Protein AF-A0AAY4AQR4-F1 (afdb_monomer)

Radius of gyration: 43.87 Å; Cα contacts (8 Å, |Δi|>4): 196; chains: 1; bounding box: 60×41×116 Å

pLDDT: mean 83.14, std 12.22, range [39.0, 95.94]

Solvent-accessible surface area (backbone atoms only — not comparable to full-atom values): 10073 Å² total; per-residue (Å²): 136,89,34,43,32,35,36,38,43,95,93,48,82,43,81,40,86,51,56,50,81,39,34,43,48,58,54,36,50,58,45,22,76,72,73,70,47,59,55,91,38,58,39,48,31,46,96,90,40,75,68,56,59,92,40,37,34,48,82,70,69,54,51,70,68,36,67,34,39,53,44,72,60,76,81,81,69,78,82,72,81,76,80,86,80,78,92,66,82,86,80,82,76,91,74,88,84,84,66,82,72,61,69,59,76,40,52,46,72,47,98,88,70,50,79,44,74,75,52,57,66,42,84,51,84,93,38,54,94,90,40,58,31,45,82,53,98,61,31,37,36,26,90,84,80,67,51,70,48,70,75,72,73,79,79,92,125

Foldseek 3Di:
DWFWEWEDEPHDIDTDGDDQQDFPLNVLVSVCVVVVDHSVFKWKDAPNDTGDRPDGNVVVVNGRHGYIYIDTPPPPDDDPPDDDDDPDDDDDDDDDDDDPPPLCVQWDQDPVRDIDGNFDADPDPVRDPPQGFDDDPFWTAGPPPRDIDGDDDPPPD

InterPro domains:
  IPR000626 Ubiquitin-like domain [PF00240] (14-75)
  IPR000626 Ubiquitin-like domain [PS50053] (16-77)
  IPR000626 Ubiquitin-like domain [SM00213] (9-73)
  IPR002906 Small ribosomal subunit protein eS31 [PF01599] (103-150)
  IPR002906 Small ribosomal subunit protein eS31 [SM01402] (103-148)
  IPR011332 Zinc-binding ribosomal protein [SSF57829] (101-155)
  IPR019954 Ubiquitin conserved site [PS00299] (28-53)
  IPR019956 Ubiquitin domain [PR00348] (12-32)
  IPR019956 Ubiquitin domain [PR00348] (33-53)
  IPR019956 Ubiquitin domain [PR00348] (54-75)
  IPR029071 Ubiquitin-like domain superfamily [SSF54236] (13-94)
  IPR038582 Small ribosomal subunit protein eS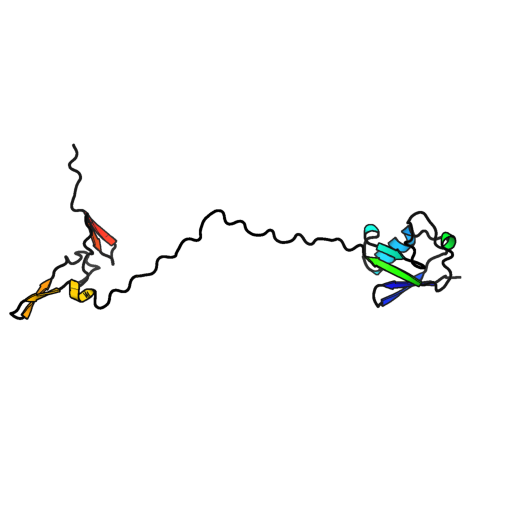31 eukaryotic superfamily [G3DSA:6.20.50.150] (81-157)
  IPR050158 Ubiquitin and ubiquitin-like [PTHR10666] (15-85)

Nearest PDB structures (foldseek):
  7sbi-assembly2_B  TM=9.643E-01  e=1.263E-07  Gallus gallus
  7sbi-assembly1_A  TM=9.627E-01  e=1.429E-07  Gallus gallus
  1yqb-assembly1_A  TM=9.150E-01  e=1.794E-06  Homo sapiens
  1wx7-assembly1_A  TM=7.650E-01  e=2.817E-07  Homo sapiens
  4hwi-assembly1_B  TM=9.629E-01  e=8.927E-06  Arabidopsis thaliana

Structure (mmCIF, N/CA/C/O backbone):
data_AF-A0AAY4AQR4-F1
#
_entry.id   AF-A0AAY4AQR4-F1
#
loop_
_atom_site.group_PDB
_atom_site.id
_atom_site.type_symbol
_atom_site.label_atom_id
_atom_site.label_alt_id
_atom_site.label_comp_id
_atom_site.label_asym_id
_atom_site.label_entity_id
_atom_site.label_seq_id
_atom_site.pdbx_PDB_ins_code
_atom_site.Cartn_x
_atom_site.Cartn_y
_atom_site.Cartn_z
_atom_site.occupancy
_atom_site.B_iso_or_equiv
_atom_site.auth_seq_id
_atom_site.auth_comp_id
_atom_site.auth_asym_id
_atom_site.auth_atom_id
_atom_site.pdbx_PDB_model_num
ATOM 1 N N . ALA A 1 1 ? -19.055 -1.236 70.994 1.00 39.00 1 ALA A N 1
ATOM 2 C CA . ALA A 1 1 ? -19.385 -2.637 70.660 1.00 39.00 1 ALA A CA 1
ATOM 3 C C . ALA A 1 1 ? -19.433 -2.744 69.147 1.00 39.00 1 ALA A C 1
ATOM 5 O O . ALA A 1 1 ? -20.476 -2.522 68.550 1.00 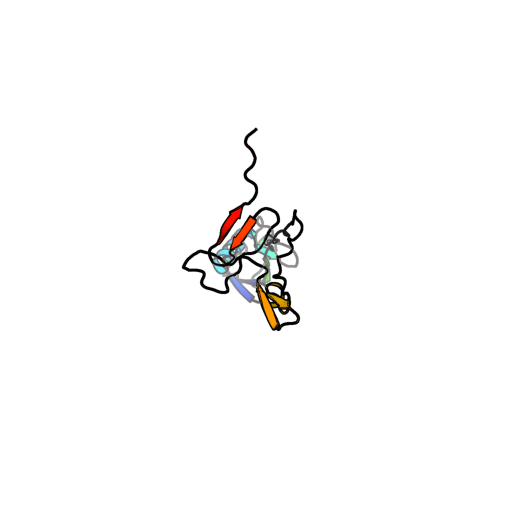39.00 1 ALA A O 1
ATOM 6 N N . GLU A 1 2 ? -18.276 -2.981 68.543 1.00 42.00 2 GLU A N 1
ATOM 7 C CA . GLU A 1 2 ? -18.077 -2.888 67.098 1.00 42.00 2 GLU A CA 1
ATOM 8 C C . GLU A 1 2 ? -18.744 -4.078 66.397 1.00 42.00 2 GLU A C 1
ATOM 10 O O . GLU A 1 2 ? -18.579 -5.235 66.783 1.00 42.00 2 GLU A O 1
ATOM 15 N N . THR A 1 3 ? -19.591 -3.778 65.422 1.00 49.12 3 THR A N 1
ATOM 16 C CA . THR A 1 3 ? -20.355 -4.732 64.618 1.00 49.12 3 THR A CA 1
ATOM 17 C C . THR A 1 3 ? -19.608 -4.935 63.292 1.00 49.12 3 THR A C 1
ATOM 19 O O . THR A 1 3 ? -19.509 -4.018 62.480 1.00 49.12 3 THR A O 1
ATOM 22 N N . CYS A 1 4 ? -19.030 -6.120 63.071 1.00 49.75 4 CYS A N 1
ATOM 23 C CA . CYS A 1 4 ? -18.392 -6.473 61.797 1.00 49.75 4 CYS A CA 1
ATOM 24 C C . CYS A 1 4 ? -19.444 -7.053 60.842 1.00 49.75 4 CYS A C 1
ATOM 26 O O . CYS A 1 4 ? -20.079 -8.052 61.178 1.00 49.75 4 CYS A O 1
ATOM 28 N N . ALA A 1 5 ? -19.615 -6.464 59.659 1.00 56.44 5 ALA A N 1
ATOM 29 C CA . ALA A 1 5 ? -20.312 -7.105 58.544 1.00 56.44 5 ALA A CA 1
ATOM 30 C C . ALA A 1 5 ? -19.271 -7.726 57.606 1.00 56.44 5 ALA A C 1
ATOM 32 O O . ALA A 1 5 ? -18.254 -7.102 57.286 1.00 56.44 5 ALA A O 1
ATOM 33 N N . VAL A 1 6 ? -19.512 -8.962 57.175 1.00 56.41 6 VAL A N 1
ATOM 34 C CA . VAL A 1 6 ? -18.592 -9.698 56.304 1.00 56.41 6 VAL A CA 1
ATOM 35 C C . VAL A 1 6 ? -19.091 -9.558 54.870 1.00 56.41 6 VAL A C 1
ATOM 37 O O . VAL A 1 6 ? -20.118 -10.114 54.496 1.00 56.41 6 VAL A O 1
ATOM 40 N N . VAL A 1 7 ? -18.400 -8.786 54.040 1.00 60.12 7 VAL A N 1
ATOM 41 C CA . VAL A 1 7 ? -18.785 -8.600 52.637 1.00 60.12 7 VAL A CA 1
ATOM 42 C C . VAL A 1 7 ? -18.011 -9.593 51.776 1.00 60.12 7 VAL A C 1
ATOM 44 O O . VAL A 1 7 ? -16.782 -9.617 51.792 1.00 60.12 7 VAL A O 1
ATOM 47 N N . TYR A 1 8 ? -18.733 -10.427 51.029 1.00 56.97 8 TYR A N 1
ATOM 48 C CA . TYR A 1 8 ? -18.165 -11.350 50.053 1.00 56.97 8 TYR A CA 1
ATOM 49 C C . TYR A 1 8 ? -18.192 -10.713 48.664 1.00 56.97 8 TYR A C 1
ATOM 51 O O . TYR A 1 8 ? -19.260 -10.440 48.104 1.00 56.97 8 TYR A O 1
ATOM 59 N N . PHE A 1 9 ? -17.006 -10.535 48.092 1.00 50.19 9 PHE A N 1
ATOM 60 C CA . PHE A 1 9 ? -16.802 -10.126 46.711 1.00 50.19 9 PHE A CA 1
ATOM 61 C C . PHE A 1 9 ? -16.279 -11.317 45.912 1.00 50.19 9 PHE A C 1
ATOM 63 O O . PHE A 1 9 ? -15.114 -11.665 46.042 1.00 50.19 9 PHE A O 1
ATOM 70 N N . TYR A 1 10 ? -17.121 -11.959 45.093 1.00 50.97 10 TYR A N 1
ATOM 71 C CA . TYR A 1 10 ? -16.683 -12.828 43.984 1.00 50.97 10 TYR A CA 1
ATOM 72 C C . TYR A 1 10 ? 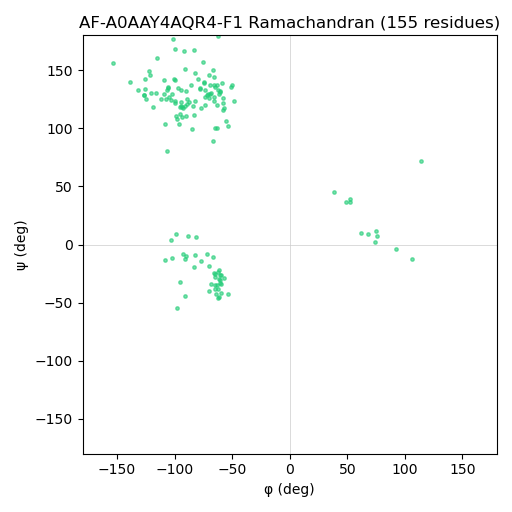-15.440 -13.726 44.243 1.00 50.97 10 TYR A C 1
ATOM 74 O O . TYR A 1 10 ? -14.606 -13.836 43.354 1.00 50.97 10 TYR A O 1
ATOM 82 N N . ILE A 1 11 ? -15.353 -14.411 45.403 1.00 49.03 11 ILE A N 1
ATOM 83 C CA . ILE A 1 11 ? -14.273 -15.330 45.878 1.00 49.03 11 ILE A CA 1
ATOM 84 C C . ILE A 1 11 ? -13.361 -14.752 46.999 1.00 49.03 11 ILE A C 1
ATOM 86 O O . ILE A 1 11 ? -12.692 -15.528 47.677 1.00 49.03 11 ILE A O 1
ATOM 90 N N . LEU A 1 12 ? -13.391 -13.448 47.306 1.00 58.03 12 LEU A N 1
ATOM 91 C CA . LEU A 1 12 ? -12.686 -12.835 48.449 1.00 58.03 12 LEU A CA 1
ATOM 92 C C . LEU A 1 12 ? -13.651 -12.382 49.565 1.00 58.03 12 LEU A C 1
ATOM 94 O O . LEU A 1 12 ? -14.727 -11.846 49.295 1.00 58.03 12 LEU A O 1
ATOM 98 N N . THR A 1 13 ? -13.248 -12.571 50.823 1.00 65.69 13 THR A N 1
ATOM 99 C CA . THR A 1 13 ? -14.014 -12.198 52.025 1.00 65.69 13 THR A CA 1
ATOM 100 C C . THR A 1 13 ? -13.376 -10.983 52.692 1.00 65.69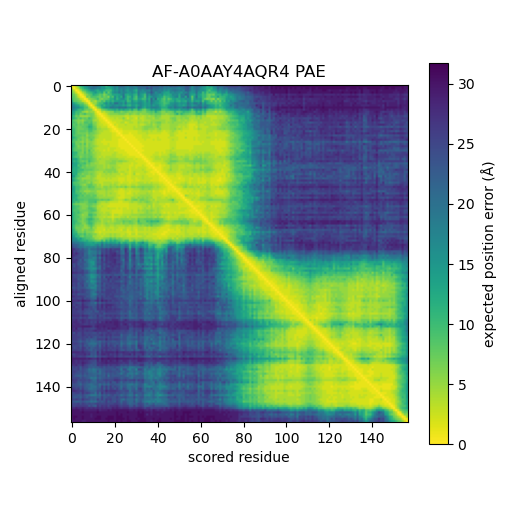 13 THR A C 1
ATOM 102 O O . THR A 1 13 ? -12.197 -11.040 53.040 1.00 65.69 13 THR A O 1
ATOM 105 N N . TRP A 1 14 ? -14.134 -9.907 52.917 1.00 73.44 14 TRP A N 1
ATOM 106 C CA . TRP A 1 14 ? -13.634 -8.698 53.576 1.00 73.44 14 TRP A CA 1
ATOM 107 C C . TRP A 1 14 ? -14.497 -8.292 54.780 1.00 73.44 14 TRP A C 1
ATOM 109 O O . TRP A 1 14 ? -15.720 -8.215 54.681 1.00 73.44 14 TRP A O 1
ATOM 119 N N . CYS A 1 15 ? -13.873 -7.960 55.915 1.00 71.44 15 CYS A N 1
ATOM 120 C CA . CYS A 1 15 ? -14.578 -7.436 57.091 1.00 71.44 15 CYS A CA 1
ATOM 121 C C . CYS A 1 15 ? -14.687 -5.903 57.035 1.00 71.44 15 CYS A C 1
ATOM 123 O O . CYS A 1 15 ? -13.683 -5.176 56.987 1.00 71.44 15 CYS A O 1
ATOM 125 N N . LEU A 1 16 ? -15.918 -5.394 57.048 1.00 80.75 16 LEU A N 1
ATOM 126 C CA . LEU A 1 16 ? -16.218 -3.972 57.192 1.00 80.75 16 LEU A CA 1
ATOM 127 C C . LEU A 1 16 ? -16.760 -3.692 58.594 1.00 80.75 16 LEU A C 1
ATOM 129 O O . LEU A 1 16 ? -17.646 -4.392 59.078 1.00 80.75 16 LEU A O 1
ATOM 133 N N . GLN A 1 17 ? -16.246 -2.635 59.221 1.00 80.06 17 GLN A N 1
ATOM 134 C CA . GLN A 1 17 ? -16.822 -2.074 60.441 1.00 80.06 17 GLN A CA 1
ATOM 135 C C . GLN A 1 17 ? -17.962 -1.124 60.054 1.00 80.06 17 GLN A C 1
ATOM 137 O O . GLN A 1 17 ? -17.742 -0.072 59.438 1.00 80.06 17 GLN A O 1
ATOM 142 N N . VAL A 1 18 ? -19.189 -1.522 60.373 1.00 81.69 18 VAL A N 1
ATOM 143 C CA . VAL A 1 18 ? -20.415 -0.785 60.039 1.00 81.69 18 VAL A CA 1
ATOM 144 C C . VAL A 1 18 ? -21.360 -0.836 61.221 1.00 81.69 18 VAL A C 1
ATOM 146 O O . VAL A 1 18 ? -21.461 -1.873 61.868 1.00 81.69 18 VAL A O 1
ATOM 149 N N . GLU A 1 19 ? -22.042 0.260 61.514 1.00 81.69 19 GLU A N 1
ATOM 150 C CA . GLU A 1 19 ? -23.042 0.312 62.582 1.00 81.69 19 GLU A CA 1
ATOM 151 C C . GLU A 1 19 ? -24.435 -0.019 62.029 1.00 81.69 19 GLU A C 1
ATOM 153 O O . GLU A 1 19 ? -24.703 0.257 60.865 1.00 81.69 19 GLU A O 1
ATOM 158 N N . PRO A 1 20 ? -25.365 -0.586 62.820 1.00 80.50 20 PRO A N 1
ATOM 159 C CA . PRO A 1 20 ? -26.718 -0.888 62.336 1.00 80.50 20 PRO A CA 1
ATOM 160 C C . PRO A 1 20 ? -27.499 0.366 61.894 1.00 80.50 20 PRO A C 1
ATOM 162 O O . PRO A 1 20 ? -28.436 0.257 61.108 1.00 80.50 20 PRO A O 1
ATOM 165 N N . SER A 1 21 ? -27.100 1.542 62.382 1.00 84.19 21 SER A N 1
ATOM 166 C CA . SER A 1 21 ? -27.582 2.869 61.983 1.00 84.19 21 SER A CA 1
ATOM 167 C C . SER A 1 21 ? -27.008 3.365 60.652 1.00 84.19 21 SER A C 1
ATOM 169 O O . SER A 1 21 ? -27.539 4.330 60.102 1.00 84.19 21 SER A O 1
ATOM 171 N N . ASP A 1 22 ? -25.945 2.744 60.126 1.00 86.12 22 ASP A N 1
ATOM 172 C CA . ASP A 1 22 ? -25.354 3.147 58.852 1.00 86.12 22 ASP A CA 1
ATOM 173 C C . ASP A 1 22 ? -26.345 2.896 57.707 1.00 86.12 22 ASP A C 1
ATOM 175 O O . ASP A 1 22 ? -27.004 1.852 57.616 1.00 86.12 22 ASP A O 1
ATOM 179 N N . THR A 1 23 ? -26.424 3.863 56.797 1.00 89.75 23 THR A N 1
ATOM 180 C CA . THR A 1 23 ? -27.170 3.724 55.547 1.00 89.75 23 THR A CA 1
ATOM 181 C C . THR A 1 23 ? -26.415 2.841 54.561 1.00 89.75 23 THR A C 1
ATOM 183 O O . THR A 1 23 ? -25.188 2.711 54.600 1.00 89.75 23 THR A O 1
ATOM 186 N N . ILE A 1 24 ? -27.148 2.255 53.615 1.00 89.56 24 ILE A N 1
ATOM 187 C CA . ILE A 1 24 ? -26.543 1.475 52.528 1.00 89.56 24 ILE A CA 1
ATOM 188 C C . ILE A 1 24 ? -25.590 2.330 51.679 1.00 89.56 24 ILE A C 1
ATOM 190 O O . ILE A 1 24 ? -24.558 1.830 51.228 1.00 89.56 24 ILE A O 1
ATOM 194 N N . GLU A 1 25 ? -25.877 3.622 51.517 1.00 90.38 25 GLU A N 1
ATOM 195 C CA . GLU A 1 25 ? -24.986 4.569 50.841 1.00 90.38 25 GLU A CA 1
ATOM 196 C C . GLU A 1 25 ? -23.632 4.710 51.562 1.00 90.38 25 GLU A C 1
ATOM 198 O O . GLU A 1 25 ? -22.582 4.591 50.926 1.00 90.38 25 GLU A O 1
ATOM 203 N N . ASN A 1 26 ? -23.635 4.842 52.895 1.00 88.81 26 ASN A N 1
ATOM 204 C CA . ASN A 1 26 ? -22.406 4.904 53.697 1.00 88.81 26 ASN A CA 1
ATOM 205 C C . ASN A 1 26 ? -21.584 3.611 53.584 1.00 88.81 26 ASN A C 1
ATOM 207 O O . ASN A 1 26 ? -20.355 3.647 53.505 1.00 88.81 26 ASN A O 1
ATOM 211 N N . VAL A 1 27 ? -22.251 2.455 53.544 1.00 88.19 27 VAL A N 1
ATOM 212 C CA . VAL A 1 27 ? -21.591 1.152 53.364 1.00 88.19 27 VAL A CA 1
ATOM 213 C C . VAL A 1 27 ? -20.915 1.074 51.991 1.00 88.19 27 VAL A C 1
ATOM 215 O O . VAL A 1 27 ? -19.772 0.625 51.898 1.00 88.19 27 VAL A O 1
ATOM 218 N N . LYS A 1 28 ? -21.570 1.556 50.927 1.00 88.19 28 LYS A N 1
ATOM 219 C CA . LYS A 1 28 ? -20.982 1.618 49.578 1.00 88.19 28 LYS A CA 1
ATOM 220 C C . LYS A 1 28 ? -19.785 2.565 49.493 1.00 88.19 28 LYS A C 1
ATOM 222 O O . LYS A 1 28 ? -18.807 2.244 48.816 1.00 88.19 28 LYS A O 1
ATOM 227 N N . ALA A 1 29 ? -19.835 3.699 50.193 1.00 89.19 29 ALA A N 1
ATOM 228 C CA . ALA A 1 29 ? -18.704 4.620 50.297 1.00 89.19 29 ALA A CA 1
ATOM 229 C C . ALA A 1 29 ? -17.499 3.949 50.983 1.00 89.19 29 ALA A C 1
ATOM 231 O O . ALA A 1 29 ? -16.403 3.934 50.431 1.00 89.19 29 ALA A O 1
ATOM 232 N N . LYS A 1 30 ? -17.718 3.250 52.106 1.00 87.81 30 LYS A N 1
ATOM 233 C CA . LYS A 1 30 ? -16.664 2.468 52.781 1.00 87.81 30 LYS A CA 1
ATOM 234 C C . LYS A 1 30 ? -16.067 1.376 51.882 1.00 87.81 30 LYS A C 1
ATOM 236 O O . LYS A 1 30 ? -14.883 1.065 51.994 1.00 87.81 30 LYS A O 1
ATOM 241 N N . ILE A 1 31 ? -16.866 0.774 50.998 1.00 86.75 31 ILE A N 1
ATOM 242 C CA . ILE A 1 31 ? -16.382 -0.192 49.996 1.00 86.75 31 ILE A CA 1
ATOM 243 C C . ILE A 1 31 ? -15.550 0.509 48.915 1.00 86.75 31 ILE A C 1
ATOM 245 O O . ILE A 1 31 ? -14.510 -0.016 48.517 1.00 86.75 31 ILE A O 1
ATOM 249 N N . GLN A 1 32 ? -15.963 1.699 48.470 1.00 87.31 32 GLN A N 1
ATOM 250 C CA . GLN A 1 32 ? -15.198 2.505 47.517 1.00 87.31 32 GLN A CA 1
ATOM 251 C C . GLN A 1 32 ? -13.813 2.852 48.068 1.00 87.31 32 GLN A C 1
ATOM 253 O O . GLN A 1 32 ? -12.838 2.737 47.333 1.00 87.31 32 GLN A O 1
ATOM 258 N N . ASP A 1 33 ? -13.704 3.215 49.344 1.00 87.06 33 ASP A N 1
ATOM 259 C CA . ASP A 1 33 ? -12.414 3.559 49.953 1.00 87.06 33 ASP A CA 1
ATOM 260 C C . ASP A 1 33 ? -11.447 2.367 50.015 1.00 87.06 33 ASP A C 1
ATOM 262 O O . ASP A 1 33 ? -10.231 2.549 49.974 1.00 87.06 33 ASP A O 1
ATOM 266 N N . LYS A 1 34 ? -11.970 1.135 50.091 1.00 83.56 34 LYS A N 1
ATOM 267 C CA . LYS A 1 34 ? -11.150 -0.082 50.183 1.00 83.56 34 LYS A CA 1
ATOM 268 C C . LYS A 1 34 ? -10.812 -0.703 48.832 1.00 83.56 34 LYS A C 1
ATOM 270 O O . LYS A 1 34 ? -9.670 -1.100 48.628 1.00 83.56 34 LYS A O 1
ATOM 275 N N . GLU A 1 35 ? -11.780 -0.806 47.923 1.00 82.25 35 GLU A N 1
ATOM 276 C CA . GLU A 1 35 ? -11.582 -1.444 46.610 1.00 82.25 35 GLU A CA 1
ATOM 277 C C . GLU A 1 35 ? -11.415 -0.445 45.454 1.00 82.25 35 GLU A C 1
ATOM 279 O O . GLU A 1 35 ? -11.044 -0.831 44.347 1.00 82.25 35 GLU A O 1
ATOM 284 N N . GLY A 1 36 ? -11.692 0.843 45.673 1.00 84.56 36 GLY A N 1
ATOM 285 C CA . GLY A 1 36 ? -11.644 1.875 44.631 1.00 84.56 36 GLY A CA 1
ATOM 286 C C . GLY A 1 36 ? -12.821 1.833 43.650 1.00 84.56 36 GLY A C 1
ATOM 287 O O . GLY A 1 36 ? -12.779 2.479 42.602 1.00 84.56 36 GLY A O 1
ATOM 288 N N . ILE A 1 37 ? -13.873 1.066 43.948 1.00 84.50 37 ILE A N 1
ATOM 289 C CA . ILE A 1 37 ? -15.020 0.868 43.054 1.00 84.50 37 ILE A CA 1
ATOM 290 C C . ILE A 1 37 ? -16.070 1.948 43.326 1.00 84.50 37 ILE A C 1
ATOM 292 O O . ILE A 1 37 ? -16.526 2.062 44.462 1.00 84.50 37 ILE A O 1
ATOM 296 N N . PRO A 1 38 ? -16.524 2.716 42.323 1.00 87.69 38 PRO A N 1
ATOM 297 C CA . PRO A 1 38 ? -17.481 3.788 42.564 1.00 87.69 38 PRO A CA 1
ATOM 298 C C . PRO A 1 38 ? -18.876 3.234 42.942 1.00 87.69 38 PRO A C 1
ATOM 300 O O . PRO A 1 38 ? -19.284 2.180 42.440 1.00 87.69 38 PRO A O 1
ATOM 303 N N . PRO A 1 39 ? -19.634 3.923 43.816 1.00 85.81 39 PRO A N 1
ATOM 304 C CA . PRO A 1 39 ? -20.877 3.425 44.421 1.00 85.81 39 PRO A CA 1
ATOM 305 C C . PRO A 1 39 ? -22.001 3.199 43.400 1.00 85.81 39 PRO A C 1
ATOM 307 O O . PRO A 1 39 ? -22.851 2.324 43.586 1.00 85.81 39 PRO A O 1
ATOM 310 N N . ASP A 1 40 ? -21.971 3.917 42.272 1.00 85.06 40 ASP A N 1
ATOM 311 C CA . ASP A 1 40 ? -22.885 3.720 41.141 1.00 85.06 40 ASP A CA 1
ATOM 312 C C . ASP A 1 40 ? -22.741 2.318 40.530 1.00 85.06 40 ASP A C 1
ATOM 314 O O . ASP A 1 40 ? -23.712 1.742 40.031 1.00 85.06 40 ASP A O 1
ATOM 318 N N . GLN A 1 41 ? -21.546 1.730 40.605 1.00 85.94 41 GLN A N 1
ATOM 319 C CA . GLN A 1 41 ? -21.246 0.402 40.080 1.00 85.94 41 GLN A CA 1
ATOM 320 C C . GLN A 1 41 ? -21.485 -0.714 41.098 1.00 85.94 41 GLN A C 1
ATOM 322 O O . GLN A 1 41 ? -21.508 -1.878 40.707 1.00 85.94 41 GLN A O 1
ATOM 327 N N . GLN A 1 42 ? -21.736 -0.397 42.366 1.00 86.44 42 GLN A N 1
ATOM 328 C CA . GLN A 1 42 ? -21.919 -1.392 43.417 1.00 86.44 42 GLN A 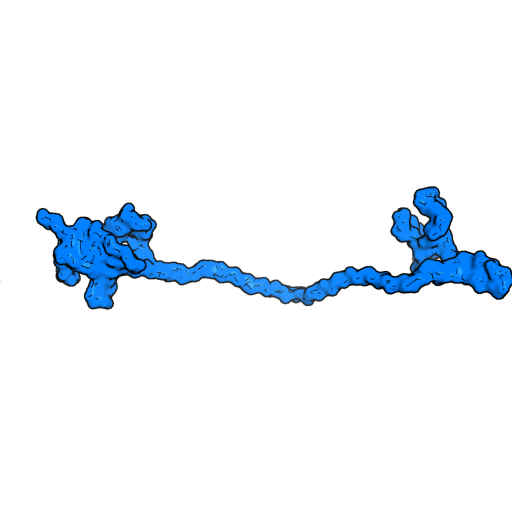CA 1
ATOM 329 C C . GLN A 1 42 ? -23.394 -1.813 43.561 1.00 86.44 42 GLN A C 1
ATOM 331 O O . GLN A 1 42 ? -24.305 -0.977 43.658 1.00 86.44 42 GLN A O 1
ATOM 336 N N . ARG A 1 43 ? -23.650 -3.126 43.610 1.00 88.19 43 ARG A N 1
ATOM 337 C CA . ARG A 1 43 ? -24.921 -3.712 44.066 1.00 88.19 43 ARG A CA 1
ATOM 338 C C . ARG A 1 43 ? -24.666 -4.591 45.277 1.00 88.19 43 ARG A C 1
ATOM 340 O O . ARG A 1 43 ? -23.975 -5.595 45.166 1.00 88.19 43 ARG A O 1
ATOM 347 N N . LEU A 1 44 ? -25.264 -4.228 46.403 1.00 88.25 44 LEU A N 1
ATOM 348 C CA . LEU A 1 44 ? -25.248 -5.040 47.613 1.00 88.25 44 LEU A CA 1
ATOM 349 C C . LEU A 1 44 ? -26.507 -5.903 47.656 1.00 88.25 44 LEU A C 1
ATOM 351 O O . LEU A 1 44 ? -27.609 -5.411 47.399 1.00 88.25 44 LEU A O 1
ATOM 355 N N . ILE A 1 45 ? -26.330 -7.189 47.942 1.00 88.81 45 ILE A N 1
ATOM 356 C CA . ILE A 1 45 ? -27.400 -8.185 47.999 1.00 88.81 45 ILE A CA 1
ATOM 357 C C . ILE A 1 45 ? -27.342 -8.891 49.354 1.00 88.81 45 ILE A C 1
ATOM 359 O O . ILE A 1 45 ? -26.296 -9.409 49.745 1.00 88.81 45 ILE A O 1
ATOM 363 N N . PHE A 1 46 ? -28.484 -8.945 50.037 1.00 88.00 46 PHE A N 1
ATOM 364 C CA . PHE A 1 46 ? -28.677 -9.664 51.295 1.00 88.00 46 PHE A CA 1
ATOM 365 C C . PHE A 1 46 ? -29.940 -10.519 51.212 1.00 88.00 46 PHE A C 1
ATOM 367 O O . PHE A 1 46 ? -30.973 -10.043 50.745 1.00 88.00 46 PHE A O 1
ATOM 374 N N . ALA A 1 47 ? -29.864 -11.789 51.623 1.00 86.00 47 ALA A N 1
ATOM 375 C CA . ALA A 1 47 ? -30.992 -12.730 51.567 1.00 86.00 47 ALA A CA 1
ATOM 376 C C . ALA A 1 47 ? -31.714 -12.764 50.194 1.00 86.00 47 ALA A C 1
ATOM 378 O O . ALA A 1 47 ? -32.939 -12.842 50.111 1.00 86.00 47 ALA A O 1
ATOM 379 N N . GLY A 1 48 ? -30.954 -12.638 49.099 1.00 84.19 48 GLY A N 1
ATOM 380 C CA . GLY A 1 48 ? -31.489 -12.603 47.732 1.00 84.19 48 GLY A CA 1
ATOM 381 C C . GLY A 1 48 ? -32.188 -11.295 47.330 1.00 84.19 48 GLY A C 1
ATOM 382 O O . GLY A 1 48 ? -32.672 -11.197 46.204 1.00 84.19 48 GLY A O 1
ATOM 383 N N . LYS A 1 49 ? -32.226 -10.278 48.200 1.00 88.19 49 LYS A N 1
ATOM 384 C CA . LYS A 1 49 ? -32.786 -8.950 47.912 1.00 88.19 49 LYS A CA 1
ATOM 385 C C . LYS A 1 49 ? -31.677 -7.923 47.715 1.00 88.19 49 LYS A C 1
ATOM 387 O O . LYS A 1 49 ? -30.713 -7.874 48.477 1.00 88.19 49 LYS A O 1
ATOM 392 N N . GLN A 1 50 ? -31.818 -7.096 46.681 1.00 89.38 50 GLN A N 1
ATOM 393 C CA . GLN A 1 50 ? -30.925 -5.961 46.462 1.00 89.38 50 GLN A CA 1
ATOM 394 C C . GLN A 1 50 ? -31.248 -4.861 47.477 1.00 89.38 50 GLN A C 1
ATOM 396 O O . GLN A 1 50 ? -32.413 -4.508 47.649 1.00 89.38 50 GLN A O 1
ATOM 401 N N . LEU A 1 51 ? -30.216 -4.315 48.113 1.00 89.56 51 LEU A N 1
ATOM 402 C CA . LEU A 1 51 ? -30.354 -3.226 49.072 1.00 89.56 51 LEU A CA 1
ATOM 403 C C . LEU A 1 51 ? -30.516 -1.874 48.356 1.00 89.56 51 LEU A C 1
ATOM 405 O O . LEU A 1 51 ? -29.901 -1.622 47.312 1.00 89.56 51 LEU A O 1
ATOM 409 N N . GLU A 1 52 ? -31.357 -1.016 48.929 1.00 89.56 52 GLU A N 1
ATOM 410 C CA . GLU A 1 52 ? -31.666 0.341 48.454 1.00 89.56 52 GLU A CA 1
ATOM 411 C C . GLU A 1 52 ? -30.894 1.388 49.267 1.00 89.56 52 GLU A C 1
ATOM 413 O O . GLU A 1 52 ? -30.770 1.247 50.481 1.00 89.56 52 GLU A O 1
ATOM 418 N N . ASP A 1 53 ? -30.420 2.454 48.614 1.00 86.00 53 ASP A N 1
ATOM 419 C CA . ASP A 1 53 ? -29.535 3.466 49.220 1.00 86.00 53 ASP A CA 1
ATOM 420 C C . ASP A 1 53 ? -30.188 4.284 50.348 1.00 86.00 53 ASP A C 1
ATOM 422 O O . ASP A 1 53 ? -29.495 4.752 51.246 1.00 86.00 53 ASP A O 1
ATOM 426 N N . GLY A 1 54 ? -31.522 4.392 50.352 1.00 85.81 54 GLY A N 1
ATOM 427 C CA . GLY A 1 54 ? -32.285 5.177 51.331 1.00 85.81 54 GLY A CA 1
ATOM 428 C C . GLY A 1 54 ? -32.697 4.440 52.611 1.00 85.81 54 GLY A C 1
ATOM 429 O O . GLY A 1 54 ? -33.482 4.987 53.379 1.00 85.81 54 GLY A O 1
ATOM 430 N N . ARG A 1 55 ? -32.234 3.204 52.831 1.00 88.81 55 ARG A N 1
ATOM 431 C CA . ARG A 1 55 ? -32.532 2.423 54.045 1.00 88.81 55 ARG A CA 1
ATOM 432 C C . ARG A 1 55 ? -31.267 2.163 54.853 1.00 88.81 55 ARG A C 1
ATOM 434 O O . ARG A 1 55 ? -30.149 2.268 54.345 1.00 88.81 55 ARG A O 1
ATOM 441 N N . THR A 1 56 ? -31.449 1.836 56.119 1.00 88.50 56 THR A N 1
ATOM 442 C CA . THR A 1 56 ? -30.371 1.488 57.049 1.00 88.50 56 THR A CA 1
ATOM 443 C C . THR A 1 56 ? -30.122 -0.020 57.070 1.00 88.50 56 THR A C 1
ATOM 445 O O . THR A 1 56 ? -30.921 -0.810 56.560 1.00 88.50 56 THR A O 1
ATOM 448 N N . LEU A 1 57 ? -28.998 -0.446 57.649 1.00 85.62 57 LEU A N 1
ATOM 449 C CA . LEU A 1 57 ? -28.718 -1.871 57.857 1.00 85.62 57 LEU A CA 1
ATOM 450 C C . LEU A 1 57 ? -29.740 -2.526 58.806 1.00 85.62 57 LEU A C 1
ATOM 452 O O . LEU A 1 57 ? -30.122 -3.682 58.595 1.00 85.62 57 LEU A O 1
ATOM 456 N N . SER A 1 58 ? -30.221 -1.787 59.810 1.00 85.62 58 SER A N 1
ATOM 457 C CA . SER A 1 58 ? -31.251 -2.255 60.743 1.00 85.62 58 SER A CA 1
ATOM 458 C C . SER A 1 58 ? -32.602 -2.502 60.067 1.00 85.62 58 SER A C 1
ATOM 460 O O . SER A 1 58 ? -33.247 -3.493 60.399 1.00 85.62 58 SER A O 1
ATOM 462 N N . ASP A 1 59 ? -32.992 -1.707 59.063 1.00 86.56 59 ASP A N 1
ATOM 463 C CA . ASP A 1 59 ? -34.245 -1.909 58.308 1.00 86.56 59 ASP A CA 1
ATOM 464 C C . ASP A 1 59 ? -34.302 -3.271 57.592 1.00 86.56 59 ASP A C 1
ATOM 466 O O . ASP A 1 59 ? -35.379 -3.810 57.327 1.00 86.56 59 ASP A O 1
ATOM 470 N N . TYR A 1 60 ? -33.138 -3.841 57.272 1.00 84.81 60 TYR A N 1
ATOM 471 C CA . TYR A 1 60 ? -33.004 -5.161 56.655 1.00 84.81 60 TYR A CA 1
ATOM 472 C C . TYR A 1 60 ? -32.680 -6.273 57.664 1.00 84.81 60 TYR A C 1
ATOM 474 O O . TYR A 1 60 ? -32.403 -7.400 57.251 1.00 84.81 60 TYR A O 1
ATOM 482 N N . ASN A 1 61 ? -32.733 -5.980 58.969 1.00 85.25 61 ASN A N 1
ATOM 483 C CA . ASN A 1 61 ? -32.343 -6.881 60.055 1.00 85.25 61 ASN A CA 1
ATOM 484 C C . ASN A 1 61 ? -30.928 -7.460 59.878 1.00 85.25 61 ASN A C 1
ATOM 486 O O . ASN A 1 61 ? -30.679 -8.624 60.201 1.00 85.25 61 ASN A O 1
ATOM 490 N N . ILE A 1 62 ? -29.994 -6.662 59.355 1.00 83.38 62 ILE A N 1
ATOM 491 C CA . ILE A 1 62 ? -28.601 -7.081 59.189 1.00 83.38 62 ILE A CA 1
ATOM 492 C C . ILE A 1 62 ? -27.921 -7.004 60.559 1.00 83.38 62 ILE A C 1
ATOM 494 O O . ILE A 1 62 ? -27.825 -5.938 61.168 1.00 83.38 62 ILE A O 1
ATOM 498 N N . GLN A 1 63 ? -27.471 -8.153 61.057 1.00 79.00 63 GLN A N 1
ATOM 499 C CA . GLN A 1 63 ? -26.840 -8.288 62.370 1.00 79.00 63 GLN A CA 1
ATOM 500 C C . GLN A 1 63 ? -25.313 -8.385 62.257 1.00 79.00 63 GLN A C 1
ATOM 502 O O . GLN A 1 63 ? -24.742 -8.438 61.164 1.00 79.00 63 GLN A O 1
ATOM 507 N N . LYS A 1 64 ? -24.646 -8.450 63.414 1.00 72.88 64 LYS A N 1
ATOM 508 C CA . LYS A 1 64 ? -23.225 -8.809 63.508 1.00 72.88 64 LYS A CA 1
ATOM 509 C C . LYS A 1 64 ? -22.972 -10.096 62.726 1.00 72.88 64 LYS A C 1
ATOM 511 O O . LYS A 1 64 ? -23.784 -11.010 62.797 1.00 72.88 64 LYS A O 1
ATOM 516 N N . GLU A 1 65 ? -21.876 -10.131 61.971 1.00 75.25 65 GLU A N 1
ATOM 517 C CA . GLU A 1 65 ? -21.428 -11.297 61.192 1.00 75.25 65 GLU A CA 1
ATOM 518 C C . GLU A 1 65 ? -22.332 -11.671 60.006 1.00 75.25 65 GLU A C 1
ATOM 520 O O . GLU A 1 65 ? -22.119 -12.689 59.350 1.00 75.25 65 GLU A O 1
ATOM 525 N N . SER A 1 66 ? -23.310 -10.826 59.668 1.00 80.75 66 SER A N 1
ATOM 526 C CA . SER A 1 66 ? -24.114 -11.024 58.462 1.00 80.75 66 SER A CA 1
ATOM 527 C C . SER A 1 66 ? -23.266 -10.870 57.201 1.00 80.75 66 SER A C 1
ATOM 529 O O . SER A 1 66 ? -22.361 -10.028 57.134 1.00 80.75 66 SER A O 1
ATOM 531 N N . THR A 1 67 ? -23.590 -11.676 56.187 1.00 82.38 67 THR A N 1
ATOM 532 C CA . THR A 1 67 ? -22.858 -11.714 54.924 1.00 82.38 67 THR A CA 1
ATOM 533 C C . THR A 1 67 ? -23.563 -10.913 53.835 1.00 82.38 67 THR A C 1
ATOM 535 O O . THR A 1 67 ? -24.727 -11.155 53.519 1.00 82.38 67 THR A O 1
ATOM 538 N N . LEU A 1 68 ? -22.862 -9.945 53.242 1.00 86.00 68 LEU A N 1
ATOM 539 C CA . LEU A 1 68 ? -23.367 -9.170 52.104 1.00 86.00 68 LEU A CA 1
ATOM 540 C C . LEU A 1 68 ? -22.664 -9.607 50.826 1.00 86.00 68 LEU A C 1
ATOM 542 O O . LEU A 1 68 ? -21.439 -9.693 50.788 1.00 86.00 68 LEU A O 1
ATOM 546 N N . HIS A 1 69 ? -23.425 -9.834 49.760 1.00 85.12 69 HIS A N 1
ATOM 547 C CA . HIS A 1 69 ? -22.858 -10.122 48.448 1.00 85.12 69 HIS A CA 1
ATOM 548 C C . HIS A 1 69 ? -22.723 -8.829 47.648 1.00 85.12 69 HIS A C 1
ATOM 550 O O . HIS A 1 69 ? -23.724 -8.175 47.345 1.00 85.12 69 HIS A O 1
ATOM 556 N N . LEU A 1 70 ? -21.491 -8.469 47.290 1.00 84.75 70 LEU A N 1
ATOM 557 C CA . LEU A 1 70 ? -21.213 -7.351 46.394 1.00 84.75 70 LEU A CA 1
ATOM 558 C C . LEU A 1 70 ? -21.157 -7.848 44.944 1.00 84.75 70 LEU A C 1
ATOM 560 O O . LEU A 1 70 ? -20.313 -8.667 44.583 1.00 84.75 70 LEU A O 1
ATOM 564 N N . VAL A 1 71 ? -22.047 -7.324 44.101 1.00 85.50 71 VAL A N 1
ATOM 565 C CA . VAL A 1 71 ? -22.085 -7.574 42.658 1.00 85.50 71 VAL A CA 1
ATOM 566 C C . VAL A 1 71 ? -21.833 -6.278 41.899 1.00 85.50 71 VAL A C 1
ATOM 568 O O . VAL A 1 71 ? -22.486 -5.264 42.145 1.00 85.50 71 VAL A O 1
ATOM 571 N N . LEU A 1 72 ? -20.911 -6.295 40.936 1.00 84.19 72 LEU A N 1
ATOM 572 C CA . LEU A 1 72 ? -20.659 -5.130 40.091 1.00 84.19 72 LEU A CA 1
ATOM 573 C C . LEU A 1 72 ? -21.727 -5.002 39.008 1.00 84.19 72 LEU A C 1
ATOM 575 O O . LEU A 1 72 ? -22.050 -5.961 38.303 1.00 84.19 72 LEU A O 1
ATOM 579 N N . ARG A 1 73 ? -22.246 -3.786 38.818 1.00 75.50 73 ARG A N 1
ATOM 580 C CA . ARG A 1 73 ? -22.977 -3.425 37.603 1.00 75.50 73 ARG A CA 1
ATOM 581 C C . ARG A 1 73 ? -21.994 -3.536 36.447 1.00 75.50 73 ARG A C 1
ATOM 583 O O . ARG A 1 73 ? -21.185 -2.640 36.227 1.00 75.50 73 ARG A O 1
ATOM 590 N N . LEU A 1 74 ? -22.066 -4.637 35.703 1.00 68.31 74 LEU A N 1
ATOM 591 C CA . LEU A 1 74 ? -21.336 -4.783 34.452 1.00 68.31 74 LEU A CA 1
ATOM 592 C C . LEU A 1 74 ? -21.715 -3.597 33.551 1.00 68.31 74 LEU A C 1
ATOM 594 O O . LEU A 1 74 ? -22.828 -3.549 33.022 1.00 68.31 74 LEU A O 1
ATOM 598 N N . ARG A 1 75 ? -20.812 -2.619 33.381 1.00 65.81 75 ARG A N 1
ATOM 599 C CA . ARG A 1 75 ? -20.933 -1.608 32.324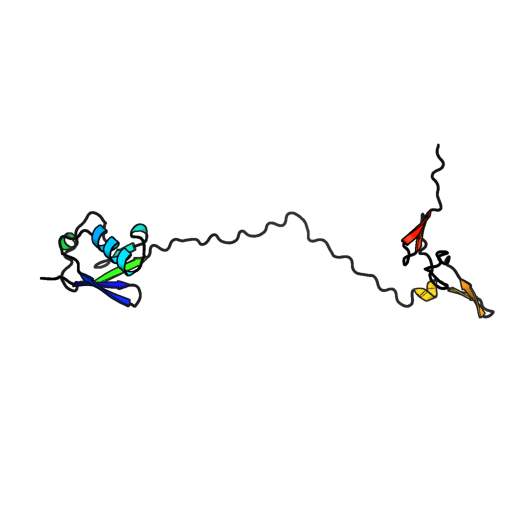 1.00 65.81 75 ARG A CA 1
ATOM 600 C C . ARG A 1 75 ? -20.772 -2.344 30.999 1.00 65.81 75 ARG A C 1
ATOM 602 O O . ARG A 1 75 ? -19.671 -2.550 30.496 1.00 65.81 75 ARG A O 1
ATOM 609 N N . GLY A 1 76 ? -21.896 -2.818 30.474 1.00 65.19 76 GLY A N 1
ATOM 610 C CA . GLY A 1 76 ? -21.963 -3.460 29.177 1.00 65.19 76 GLY A CA 1
ATOM 611 C C . GLY A 1 76 ? -21.448 -2.515 28.096 1.00 65.19 76 GLY A C 1
ATOM 612 O O . GLY A 1 76 ? -21.995 -1.437 27.890 1.00 65.19 76 GLY A O 1
ATOM 613 N N . GLY A 1 77 ? -20.420 -2.961 27.373 1.00 63.25 77 GLY A N 1
ATOM 614 C CA . GLY A 1 77 ? -20.124 -2.469 26.033 1.00 63.25 77 GLY A CA 1
ATOM 615 C C . GLY A 1 77 ? -18.822 -1.693 25.893 1.00 63.25 77 GLY A C 1
ATOM 616 O O . GLY A 1 77 ? -18.838 -0.506 25.572 1.00 63.25 77 GLY A O 1
ATOM 617 N N . ALA A 1 78 ? -17.683 -2.389 25.969 1.00 67.00 78 ALA A N 1
ATOM 618 C CA . ALA A 1 78 ? -16.515 -1.950 25.210 1.00 67.00 78 ALA A CA 1
ATOM 619 C C . ALA A 1 78 ? -16.967 -1.676 23.762 1.00 67.00 78 ALA A C 1
ATOM 621 O O . ALA A 1 78 ? -17.586 -2.544 23.135 1.00 67.00 78 ALA A O 1
ATOM 622 N N . LYS A 1 79 ? -16.734 -0.455 23.254 1.00 69.31 79 LYS A N 1
ATOM 623 C CA . LYS A 1 79 ? -17.155 -0.031 21.908 1.00 69.31 79 LYS A CA 1
ATOM 624 C C . LYS A 1 79 ? -16.629 -1.039 20.885 1.00 69.31 79 LYS A C 1
ATOM 626 O O . LYS A 1 79 ? -15.447 -1.034 20.546 1.00 69.31 79 LYS A O 1
ATOM 631 N N . LYS A 1 80 ? -17.507 -1.924 20.402 1.00 75.12 80 LYS A N 1
ATOM 632 C CA . LYS A 1 80 ? -17.139 -2.950 19.423 1.00 75.12 80 LYS A CA 1
ATOM 633 C C . LYS A 1 80 ? -16.630 -2.253 18.165 1.00 75.12 80 LYS A C 1
ATOM 635 O O . LYS A 1 80 ? -17.266 -1.325 17.660 1.00 75.12 80 LYS A O 1
ATOM 640 N N . ARG A 1 81 ? -15.480 -2.698 17.650 1.00 76.62 81 ARG A N 1
ATOM 641 C CA . ARG A 1 81 ? -14.914 -2.159 16.410 1.00 76.62 81 ARG A CA 1
ATOM 642 C C . ARG A 1 81 ? -15.945 -2.317 15.295 1.00 76.62 81 ARG A C 1
ATOM 644 O O . ARG A 1 81 ? -16.313 -3.440 14.951 1.00 76.62 81 ARG A O 1
ATOM 651 N N . LYS A 1 82 ? -16.404 -1.197 14.731 1.00 83.75 82 LYS A N 1
ATOM 652 C CA . LYS A 1 82 ? -17.345 -1.210 13.606 1.00 83.75 82 LYS A CA 1
ATOM 653 C C . LYS A 1 82 ? -16.724 -1.972 12.433 1.00 83.75 82 LYS A C 1
ATOM 655 O O . LYS A 1 82 ? -15.527 -1.845 12.154 1.00 83.75 82 LYS A O 1
ATOM 660 N N . LYS A 1 83 ? -17.536 -2.783 11.754 1.00 86.12 83 LYS A N 1
ATOM 661 C CA . LYS A 1 83 ? -17.109 -3.502 10.551 1.00 86.12 83 LYS A CA 1
ATOM 662 C C . LYS A 1 83 ? -16.746 -2.473 9.478 1.00 86.12 83 LYS A C 1
ATOM 664 O O . LYS A 1 83 ? -17.484 -1.513 9.271 1.00 86.12 83 LYS A O 1
ATOM 669 N N . LYS A 1 84 ? -15.600 -2.656 8.818 1.00 86.38 84 LYS A N 1
ATOM 670 C CA . LYS A 1 84 ? -15.212 -1.798 7.691 1.00 86.38 84 LYS A CA 1
ATOM 671 C C . LYS A 1 84 ? -16.207 -2.020 6.551 1.00 86.38 84 LYS A C 1
ATOM 673 O O . LYS A 1 84 ? -16.417 -3.166 6.154 1.00 86.38 84 LYS A O 1
ATOM 678 N N . SER A 1 85 ? -16.794 -0.938 6.050 1.00 89.62 85 SER A N 1
ATOM 679 C CA . SER A 1 85 ? -17.596 -0.948 4.827 1.00 89.62 85 SER A CA 1
ATOM 680 C C . SER A 1 85 ? -16.685 -0.602 3.652 1.00 89.62 85 SER A C 1
ATOM 682 O O . SER A 1 85 ? -16.084 0.471 3.638 1.00 89.62 85 SER A O 1
ATOM 684 N N . TYR A 1 86 ? -16.525 -1.529 2.707 1.00 87.94 86 TYR A N 1
ATOM 685 C CA . TYR A 1 86 ? -15.755 -1.297 1.487 1.00 87.94 86 TYR A CA 1
ATOM 686 C C . TYR A 1 86 ? -16.720 -0.873 0.382 1.00 87.94 86 TYR A C 1
ATOM 688 O O . TYR A 1 86 ? -17.544 -1.669 -0.053 1.00 87.94 86 TYR A O 1
ATOM 696 N N . THR A 1 87 ? -16.618 0.381 -0.053 1.00 91.75 87 THR A N 1
ATOM 697 C CA . THR A 1 87 ? -17.466 0.959 -1.109 1.00 91.75 87 THR A CA 1
ATOM 698 C C . THR A 1 87 ? -16.970 0.634 -2.513 1.00 91.75 87 THR A C 1
ATOM 700 O O . THR A 1 87 ? -17.729 0.727 -3.471 1.00 91.75 87 THR A O 1
ATOM 703 N N . THR A 1 88 ? -15.699 0.248 -2.649 1.00 92.38 88 THR A N 1
ATOM 704 C CA . THR A 1 88 ? -15.059 -0.024 -3.937 1.00 92.38 88 THR A CA 1
ATOM 705 C C . THR A 1 88 ? -14.517 -1.450 -4.007 1.00 92.38 88 THR A C 1
ATOM 707 O O . THR A 1 88 ? -14.049 -1.994 -2.997 1.00 92.38 88 THR A O 1
ATOM 710 N N . PRO A 1 89 ? -14.561 -2.081 -5.195 1.00 93.50 89 PRO A N 1
ATOM 711 C CA . PRO A 1 89 ? -14.004 -3.408 -5.385 1.00 93.50 89 PRO A CA 1
ATOM 712 C C . PRO A 1 89 ? -12.480 -3.385 -5.232 1.00 93.50 89 PRO A C 1
ATOM 714 O O . PRO A 1 89 ? -11.794 -2.409 -5.544 1.00 93.50 89 PRO A O 1
ATOM 717 N N . LYS A 1 90 ? -11.923 -4.504 -4.768 1.00 93.38 90 LYS A N 1
ATOM 718 C CA . LYS A 1 90 ? -10.479 -4.648 -4.577 1.00 93.38 90 LYS A CA 1
ATOM 719 C C . LYS A 1 90 ? -9.751 -4.593 -5.924 1.00 93.38 90 LYS A C 1
ATOM 721 O O . LYS A 1 90 ? -9.984 -5.420 -6.800 1.00 93.38 90 LYS A O 1
ATOM 726 N N . LYS A 1 91 ? -8.802 -3.663 -6.057 1.00 95.00 91 LYS A N 1
ATOM 727 C CA . LYS A 1 91 ? -7.968 -3.526 -7.259 1.00 95.00 91 LYS A CA 1
ATOM 728 C C . LYS A 1 91 ? -6.982 -4.692 -7.392 1.00 95.00 91 LYS A C 1
ATOM 730 O O . LYS A 1 91 ? -6.179 -4.947 -6.490 1.00 95.00 91 LYS A O 1
ATOM 735 N N . ASN A 1 92 ? -6.996 -5.354 -8.548 1.00 93.69 92 ASN A N 1
ATOM 736 C CA . ASN A 1 92 ? -5.994 -6.359 -8.902 1.00 93.69 92 ASN A CA 1
ATOM 737 C C . ASN A 1 92 ? -4.631 -5.695 -9.134 1.00 93.69 92 ASN A C 1
ATOM 739 O O . ASN A 1 92 ? -4.512 -4.724 -9.883 1.00 93.69 92 ASN A O 1
ATOM 743 N N . LYS A 1 93 ? -3.586 -6.219 -8.483 1.00 95.94 93 LYS A N 1
ATOM 744 C CA . LYS A 1 93 ? -2.217 -5.705 -8.625 1.00 95.94 93 LYS A CA 1
ATOM 745 C C . LYS A 1 93 ? -1.624 -6.126 -9.972 1.00 95.94 93 LYS A C 1
ATOM 747 O O . LYS A 1 93 ? -1.781 -7.275 -10.385 1.00 95.94 93 LYS A O 1
ATOM 752 N N . HIS A 1 94 ? -0.901 -5.213 -10.625 1.00 95.81 94 HIS A N 1
ATOM 753 C CA . HIS A 1 94 ? -0.167 -5.520 -11.851 1.00 95.81 94 HIS A CA 1
ATOM 754 C C . HIS A 1 94 ? 0.893 -6.598 -11.582 1.00 95.81 94 HIS A C 1
ATOM 756 O O . HIS A 1 94 ? 1.692 -6.480 -10.653 1.00 95.81 94 HIS A O 1
ATOM 762 N N . LYS A 1 95 ? 0.904 -7.647 -12.409 1.00 95.12 95 LYS A N 1
ATOM 763 C CA . LYS A 1 95 ? 1.920 -8.703 -12.388 1.00 95.12 95 LYS A CA 1
ATOM 764 C C . LYS A 1 95 ? 2.798 -8.565 -13.629 1.00 95.12 95 LYS A C 1
ATOM 766 O O . LYS A 1 95 ? 2.284 -8.497 -14.743 1.00 95.12 95 LYS A O 1
ATOM 771 N N . ARG A 1 96 ? 4.124 -8.560 -13.448 1.00 94.00 96 ARG A N 1
ATOM 772 C CA . ARG A 1 96 ? 5.082 -8.508 -14.564 1.00 94.00 96 ARG A CA 1
ATOM 773 C C . ARG A 1 96 ? 4.941 -9.762 -15.430 1.00 94.00 96 ARG A C 1
ATOM 775 O O . ARG A 1 96 ? 5.172 -10.872 -14.954 1.00 94.00 96 ARG A O 1
ATOM 782 N N . LYS A 1 97 ? 4.612 -9.582 -16.709 1.00 93.38 97 LYS A N 1
ATOM 783 C CA . LYS A 1 97 ? 4.578 -10.672 -17.692 1.00 93.38 97 LYS A CA 1
ATOM 784 C C . LYS A 1 97 ? 6.011 -11.074 -18.056 1.00 93.38 97 LYS A C 1
ATOM 786 O O . LYS A 1 97 ? 6.779 -10.247 -18.544 1.00 93.38 97 LYS A O 1
ATOM 791 N N . LYS A 1 98 ? 6.382 -12.333 -17.806 1.00 93.62 98 LYS A N 1
ATOM 792 C CA . LYS A 1 98 ? 7.678 -12.897 -18.212 1.00 93.62 98 LYS A CA 1
ATOM 793 C C . LYS A 1 98 ? 7.518 -13.578 -19.570 1.00 93.62 98 LYS A C 1
ATOM 795 O O . LYS A 1 98 ? 6.875 -14.617 -19.661 1.00 93.62 98 LYS A O 1
ATOM 800 N N . VAL A 1 99 ? 8.092 -12.988 -20.615 1.00 93.00 99 VAL A N 1
ATOM 801 C CA . VAL A 1 99 ? 8.147 -13.595 -21.952 1.00 93.00 99 VAL A CA 1
ATOM 802 C C . VAL A 1 99 ? 9.477 -14.329 -22.076 1.00 93.00 99 VAL A C 1
ATOM 804 O O . VAL A 1 99 ? 10.532 -13.710 -21.942 1.00 93.00 99 VAL A O 1
ATOM 807 N N . LYS A 1 100 ? 9.432 -15.647 -22.294 1.00 94.19 100 LYS A N 1
ATOM 808 C CA . LYS A 1 100 ? 10.641 -16.458 -22.488 1.00 94.19 100 LYS A CA 1
ATOM 809 C C . LYS A 1 100 ? 11.366 -15.996 -23.754 1.00 94.19 100 LYS A C 1
ATOM 811 O O . LYS A 1 100 ? 10.717 -15.735 -24.763 1.00 94.19 100 LYS A O 1
ATOM 816 N N . LEU A 1 101 ? 12.694 -15.890 -23.673 1.00 89.81 101 LEU A N 1
ATOM 817 C CA . LEU A 1 101 ? 13.573 -15.572 -24.804 1.00 89.81 101 LEU A CA 1
ATOM 818 C C . LEU A 1 101 ? 13.165 -14.302 -25.585 1.00 89.81 101 LEU A C 1
ATOM 820 O O . LEU A 1 101 ? 13.258 -14.251 -26.807 1.00 89.81 101 LEU A O 1
ATOM 824 N N . SER A 1 102 ? 12.718 -13.247 -24.891 1.00 89.50 102 SER A N 1
ATOM 825 C CA . SER A 1 102 ? 12.245 -12.011 -25.540 1.00 89.50 102 SER A CA 1
ATOM 826 C C . SER A 1 102 ? 13.297 -11.311 -26.406 1.00 89.50 102 SER A C 1
ATOM 828 O O . SER A 1 102 ? 12.925 -10.602 -27.334 1.00 89.50 102 SER A O 1
ATOM 830 N N . VAL A 1 103 ? 14.585 -11.507 -26.109 1.00 87.31 103 VAL A N 1
ATOM 831 C CA . VAL A 1 103 ? 15.718 -10.885 -26.815 1.00 87.31 103 VAL A CA 1
ATOM 832 C C . VAL A 1 103 ? 15.864 -11.408 -28.245 1.00 87.31 103 VAL A C 1
ATOM 834 O O . VAL A 1 103 ? 16.180 -10.633 -29.140 1.00 87.31 103 VAL A O 1
ATOM 837 N N . LEU A 1 104 ? 15.551 -12.685 -28.494 1.00 89.56 104 LEU A N 1
ATOM 838 C CA . LEU A 1 104 ? 15.650 -13.270 -29.837 1.00 89.56 104 LEU A CA 1
ATOM 839 C C . LEU A 1 104 ? 14.713 -12.589 -30.841 1.00 89.56 104 LEU A C 1
ATOM 841 O O . LEU A 1 104 ? 15.003 -12.565 -32.027 1.00 89.56 104 LEU A O 1
ATOM 845 N N . LYS A 1 105 ? 13.628 -11.957 -30.374 1.00 87.69 105 LYS A N 1
ATOM 846 C CA . LYS A 1 105 ? 12.704 -11.199 -31.233 1.00 87.69 105 LYS A CA 1
ATOM 847 C C . LYS A 1 105 ? 13.330 -9.942 -31.845 1.00 87.69 105 LYS A C 1
ATOM 849 O O . LYS A 1 105 ? 12.692 -9.299 -32.671 1.00 87.69 105 LYS A O 1
ATOM 854 N N . TYR A 1 106 ? 14.513 -9.533 -31.392 1.00 89.44 106 TYR A N 1
ATOM 855 C CA . TYR A 1 106 ? 15.181 -8.318 -31.863 1.00 89.44 106 TYR A CA 1
ATOM 856 C C . TYR A 1 106 ? 16.146 -8.592 -33.014 1.00 89.44 106 TYR A C 1
ATOM 858 O O . TYR A 1 106 ? 16.637 -7.643 -33.621 1.00 89.44 106 TYR A O 1
ATOM 866 N N . TYR A 1 107 ? 16.390 -9.864 -33.325 1.00 90.44 107 TYR A N 1
ATOM 867 C CA . TYR A 1 107 ? 17.336 -10.293 -34.340 1.00 90.44 107 TYR A CA 1
ATOM 868 C C . TYR A 1 107 ? 16.639 -11.206 -35.345 1.00 90.44 107 TYR A C 1
ATOM 870 O O . TYR A 1 107 ? 15.799 -12.026 -34.980 1.00 90.44 107 TYR A O 1
ATOM 878 N N . LYS A 1 108 ? 17.009 -11.074 -36.613 1.00 91.75 108 LYS A N 1
ATOM 879 C CA . LYS A 1 108 ? 16.654 -12.001 -37.683 1.00 91.75 108 LYS A CA 1
ATOM 880 C C . LYS A 1 108 ? 17.948 -12.547 -38.269 1.00 91.75 108 LYS A C 1
ATOM 882 O O . LYS A 1 108 ? 18.858 -11.770 -38.538 1.00 91.75 108 LYS A O 1
ATOM 887 N N . VAL A 1 109 ? 18.041 -13.862 -38.406 1.00 92.19 109 VAL A N 1
ATOM 888 C CA . VAL A 1 109 ? 19.180 -14.520 -39.053 1.00 92.19 109 VAL A CA 1
ATOM 889 C C . VAL A 1 109 ? 18.720 -14.936 -40.438 1.00 92.19 109 VAL A C 1
ATOM 891 O O . VAL A 1 109 ? 17.693 -15.602 -40.559 1.00 92.19 109 VAL A O 1
ATOM 894 N N . ASP A 1 110 ? 19.442 -14.497 -41.460 1.00 92.81 110 ASP A N 1
ATOM 895 C CA . ASP A 1 110 ? 19.190 -14.925 -42.832 1.00 92.81 110 ASP A CA 1
ATOM 896 C C . ASP A 1 110 ? 19.871 -16.271 -43.114 1.00 92.81 110 ASP A C 1
ATOM 898 O O . ASP A 1 110 ? 20.735 -16.719 -42.359 1.00 92.81 110 ASP A O 1
ATOM 902 N N . GLU A 1 111 ? 19.522 -16.901 -44.234 1.00 93.12 111 GLU A N 1
ATOM 903 C CA . GLU A 1 111 ? 20.043 -18.213 -44.655 1.00 93.12 111 GLU A CA 1
ATOM 904 C C . GLU A 1 111 ? 21.576 -18.240 -44.779 1.00 93.12 111 GLU A C 1
ATOM 906 O O . GLU A 1 111 ? 22.212 -19.250 -44.495 1.00 93.12 111 GLU A O 1
ATOM 911 N N . ASN A 1 112 ? 22.184 -17.094 -45.092 1.00 91.94 112 ASN A N 1
ATOM 912 C CA . ASN A 1 112 ? 23.636 -16.923 -45.187 1.00 91.94 112 ASN A CA 1
ATOM 913 C C . ASN A 1 112 ? 24.324 -16.707 -43.822 1.00 91.94 112 ASN A C 1
ATOM 915 O O . ASN A 1 112 ? 25.498 -16.346 -43.771 1.00 91.94 112 ASN A O 1
ATOM 919 N N . GLY A 1 113 ? 23.595 -16.828 -42.708 1.00 89.88 113 GLY A N 1
ATOM 920 C CA . GLY A 1 113 ? 24.116 -16.611 -41.354 1.00 89.88 113 GLY A CA 1
ATOM 921 C C . GLY A 1 113 ? 24.314 -15.139 -40.968 1.00 89.88 113 GLY A C 1
ATOM 922 O O . GLY A 1 113 ? 24.860 -14.845 -39.904 1.00 89.88 113 GLY A O 1
ATOM 923 N N . LYS A 1 114 ? 23.864 -14.191 -41.799 1.00 92.44 114 LYS A N 1
ATOM 924 C CA . LYS A 1 114 ? 23.942 -12.753 -41.506 1.00 92.44 114 LYS A CA 1
ATOM 925 C C . LYS A 1 114 ? 22.849 -12.347 -40.514 1.00 92.44 114 LYS A C 1
ATOM 927 O O . LYS A 1 114 ? 21.691 -12.730 -40.664 1.00 92.44 114 LYS A O 1
ATOM 932 N N . ILE A 1 115 ? 23.214 -11.554 -39.505 1.00 89.25 115 ILE A N 1
ATOM 933 C CA . ILE A 1 115 ? 22.303 -11.122 -38.436 1.00 89.25 115 ILE A CA 1
ATOM 934 C C . ILE A 1 115 ? 21.800 -9.698 -38.705 1.00 89.25 115 ILE A C 1
ATOM 936 O O . ILE A 1 115 ? 22.580 -8.746 -38.753 1.00 89.25 115 ILE A O 1
ATOM 940 N N . HIS A 1 116 ? 20.482 -9.542 -38.798 1.00 88.44 116 HIS A N 1
ATOM 941 C CA . HIS A 1 116 ? 19.778 -8.272 -38.947 1.00 88.44 116 HIS A CA 1
ATOM 942 C C . HIS A 1 116 ? 19.102 -7.855 -37.636 1.00 88.44 116 HIS A C 1
ATOM 944 O O . HIS A 1 116 ? 18.319 -8.604 -37.054 1.00 88.44 116 HIS A O 1
ATOM 950 N N . ARG A 1 117 ? 19.381 -6.631 -37.172 1.00 89.56 117 ARG A N 1
ATOM 951 C CA . ARG A 1 117 ? 18.725 -6.027 -35.999 1.00 89.56 117 ARG A CA 1
ATOM 952 C C . ARG A 1 117 ? 17.380 -5.424 -36.413 1.00 89.56 117 ARG A C 1
ATOM 954 O O . ARG A 1 117 ? 17.334 -4.569 -37.289 1.00 89.56 117 ARG A O 1
ATOM 961 N N . LEU A 1 118 ? 16.298 -5.850 -35.762 1.00 87.81 118 LEU A N 1
ATOM 962 C CA . LEU A 1 118 ? 14.922 -5.414 -36.045 1.00 87.81 118 LEU A CA 1
ATOM 963 C C . LEU A 1 118 ? 14.479 -4.194 -35.222 1.00 87.81 118 LEU A C 1
ATOM 965 O O . LEU A 1 118 ? 13.429 -3.618 -35.495 1.00 87.81 118 LEU A O 1
ATOM 969 N N . ARG A 1 119 ? 15.235 -3.805 -34.187 1.00 89.06 119 ARG A N 1
ATOM 970 C CA . ARG A 1 119 ? 14.928 -2.648 -33.330 1.00 89.06 119 ARG A CA 1
ATOM 971 C C . ARG A 1 119 ? 16.059 -1.629 -33.328 1.00 89.06 119 ARG A C 1
ATOM 973 O O . ARG A 1 119 ? 17.227 -1.995 -33.417 1.00 89.06 119 ARG A O 1
ATOM 980 N N . ARG A 1 120 ? 15.689 -0.356 -33.158 1.00 88.62 120 ARG A N 1
ATOM 981 C CA . ARG A 1 120 ? 16.618 0.769 -32.984 1.00 88.62 120 ARG A CA 1
ATOM 982 C C . ARG A 1 120 ? 17.324 0.685 -31.625 1.00 88.62 120 ARG A C 1
ATOM 984 O O . ARG A 1 120 ? 16.685 0.410 -30.607 1.00 88.62 120 ARG A O 1
ATOM 991 N N . GLU A 1 121 ? 18.624 0.951 -31.619 1.00 91.00 121 GLU A N 1
ATOM 992 C CA . GLU A 1 121 ? 19.435 1.098 -30.406 1.00 91.00 121 GLU A CA 1
ATOM 993 C C . GLU A 1 121 ? 19.301 2.512 -29.834 1.00 91.00 121 GLU A C 1
ATOM 995 O O . GLU A 1 121 ? 19.072 3.477 -30.565 1.00 91.00 121 GLU A O 1
ATOM 1000 N N . CYS A 1 122 ? 19.375 2.625 -28.512 1.00 91.19 122 CYS A N 1
ATOM 1001 C CA . CYS A 1 122 ? 19.299 3.912 -27.839 1.00 91.19 122 CYS A CA 1
ATOM 1002 C C . CYS A 1 122 ? 20.581 4.728 -28.105 1.00 91.19 122 CYS A C 1
ATOM 1004 O O . CYS A 1 122 ? 21.661 4.196 -27.879 1.00 91.19 122 CYS A O 1
ATOM 1006 N N . PRO A 1 123 ? 20.485 6.000 -28.538 1.00 90.69 123 PRO A N 1
ATOM 1007 C CA . PRO A 1 123 ? 21.657 6.824 -28.848 1.00 90.69 123 PRO A CA 1
ATOM 1008 C C . PRO A 1 123 ? 22.305 7.489 -27.626 1.00 90.69 123 PRO A C 1
ATOM 1010 O O . PRO A 1 123 ? 23.350 8.104 -27.769 1.00 90.69 123 PRO A O 1
ATOM 1013 N N . ALA A 1 124 ? 21.681 7.431 -26.446 1.00 89.88 124 ALA A N 1
ATOM 1014 C CA . ALA A 1 124 ? 22.246 8.028 -25.237 1.00 89.88 124 ALA A CA 1
ATOM 1015 C C . ALA A 1 124 ? 23.556 7.335 -24.831 1.00 89.88 124 ALA A C 1
ATOM 1017 O O . ALA A 1 124 ? 23.582 6.109 -24.758 1.00 89.88 124 ALA A O 1
ATOM 1018 N N . ASP A 1 125 ? 24.582 8.102 -24.462 1.00 86.38 125 ASP A N 1
ATOM 1019 C CA . ASP A 1 125 ? 25.911 7.575 -24.104 1.00 86.38 125 ASP A CA 1
ATOM 1020 C C . ASP A 1 125 ? 25.876 6.611 -22.901 1.00 86.38 125 ASP A C 1
ATOM 1022 O O . ASP A 1 125 ? 26.618 5.632 -22.834 1.00 86.38 125 ASP A O 1
ATOM 1026 N N . GLU A 1 126 ? 24.936 6.812 -21.972 1.00 87.31 126 GLU A N 1
ATOM 1027 C CA . GLU A 1 126 ? 24.695 5.901 -20.840 1.00 87.31 126 GLU A CA 1
ATOM 1028 C C . GLU A 1 126 ? 24.083 4.548 -21.266 1.00 87.31 126 GLU A C 1
ATOM 1030 O O . GLU A 1 126 ? 24.087 3.549 -20.526 1.00 87.31 126 GLU A O 1
ATOM 1035 N N . CYS A 1 127 ? 23.505 4.499 -22.464 1.00 85.50 127 CYS A N 1
ATOM 1036 C CA . CYS A 1 127 ? 22.885 3.333 -23.071 1.00 85.50 127 CYS A CA 1
ATOM 1037 C C . CYS A 1 127 ? 23.776 2.798 -24.193 1.00 85.50 127 CYS A C 1
ATOM 1039 O O . CYS A 1 127 ? 23.517 3.030 -25.365 1.00 85.50 127 CYS A O 1
ATOM 1041 N N . GLY A 1 128 ? 24.809 2.042 -23.817 1.00 81.00 128 GLY A N 1
ATOM 1042 C CA . GLY A 1 128 ? 25.714 1.407 -24.775 1.00 81.00 128 GLY A CA 1
ATOM 1043 C C . GLY A 1 128 ? 25.057 0.381 -25.714 1.00 81.00 128 GLY A C 1
ATOM 1044 O O . GLY A 1 128 ? 23.861 0.073 -25.630 1.00 81.00 128 GLY A O 1
ATOM 1045 N N . ALA A 1 129 ? 25.884 -0.186 -26.596 1.00 83.44 129 ALA A N 1
ATOM 1046 C CA . ALA A 1 129 ? 25.477 -1.168 -27.600 1.00 83.44 129 ALA A CA 1
ATOM 1047 C C . ALA A 1 129 ? 24.669 -2.332 -26.990 1.00 83.44 129 ALA A C 1
ATOM 1049 O O . ALA A 1 129 ? 25.010 -2.874 -25.937 1.00 83.44 129 ALA A O 1
ATOM 1050 N N . GLY A 1 130 ? 23.576 -2.715 -27.658 1.00 85.06 130 GLY A N 1
ATOM 1051 C CA . GLY A 1 130 ? 22.655 -3.763 -27.198 1.00 85.06 130 GLY A CA 1
ATOM 1052 C C . GLY A 1 130 ? 21.467 -3.278 -26.352 1.00 85.06 130 GLY A C 1
ATOM 1053 O O . GLY A 1 130 ? 20.581 -4.078 -26.036 1.00 85.06 130 GLY A O 1
ATOM 1054 N N . VAL A 1 131 ? 21.379 -1.982 -26.019 1.00 91.75 131 VAL A N 1
ATOM 1055 C CA . VAL A 1 131 ? 20.171 -1.390 -25.416 1.00 91.75 131 VAL A CA 1
ATOM 1056 C C . VAL A 1 131 ? 19.181 -0.989 -26.511 1.00 91.75 131 VAL A C 1
ATOM 1058 O O . VAL A 1 131 ? 19.286 0.072 -27.124 1.00 91.75 131 VAL A O 1
ATOM 1061 N N . PHE A 1 132 ? 18.180 -1.837 -26.743 1.00 92.88 132 PHE A N 1
ATOM 1062 C CA . PHE A 1 132 ? 17.140 -1.589 -27.745 1.00 92.88 132 PHE A CA 1
ATOM 1063 C C . PHE A 1 132 ? 15.982 -0.749 -27.202 1.00 92.88 132 PHE A C 1
ATOM 1065 O O . PHE A 1 132 ? 15.455 -1.012 -26.117 1.00 92.88 132 PHE A O 1
ATOM 1072 N N . MET A 1 133 ? 15.518 0.207 -28.005 1.00 93.12 133 MET A N 1
ATOM 1073 C CA . MET A 1 133 ? 14.304 0.968 -27.722 1.00 93.12 133 MET A CA 1
ATOM 1074 C C . MET A 1 133 ? 13.057 0.105 -27.974 1.00 93.12 133 MET A C 1
ATOM 1076 O O . MET A 1 133 ? 12.973 -0.656 -28.942 1.00 93.12 133 MET A O 1
ATOM 1080 N N . ALA A 1 134 ? 12.064 0.221 -27.096 1.00 92.12 134 ALA A N 1
ATOM 1081 C CA . ALA A 1 134 ? 10.742 -0.351 -27.289 1.00 92.12 134 ALA A CA 1
ATOM 1082 C C . ALA A 1 134 ? 10.001 0.430 -28.376 1.00 92.12 134 ALA A C 1
ATOM 1084 O O . ALA A 1 134 ? 9.907 1.652 -28.307 1.00 92.12 134 ALA A O 1
ATOM 1085 N N . SER A 1 135 ? 9.464 -0.288 -29.357 1.00 90.88 135 SER A N 1
ATOM 1086 C CA . SER A 1 135 ? 8.624 0.280 -30.407 1.00 90.88 135 SER A CA 1
ATOM 1087 C C . SER A 1 135 ? 7.164 0.239 -29.950 1.00 90.88 135 SER A C 1
ATOM 1089 O O . SER A 1 135 ? 6.598 -0.842 -29.769 1.00 90.88 135 SER A O 1
ATOM 1091 N N . HIS A 1 136 ? 6.596 1.412 -29.684 1.00 91.69 136 HIS A N 1
ATOM 1092 C CA . HIS A 1 136 ? 5.165 1.631 -29.495 1.00 91.69 136 HIS A CA 1
ATOM 1093 C C . HIS A 1 136 ? 4.568 2.200 -30.790 1.00 91.69 136 HIS A C 1
ATOM 1095 O O . HIS A 1 136 ? 5.300 2.601 -31.690 1.00 91.69 136 HIS A O 1
ATOM 1101 N N . PHE A 1 137 ? 3.237 2.238 -30.878 1.00 90.81 137 PHE A N 1
ATOM 1102 C CA . PHE A 1 137 ? 2.508 2.754 -32.043 1.00 90.81 137 PHE A CA 1
ATOM 1103 C C . PHE A 1 137 ? 2.937 4.182 -32.437 1.00 90.81 137 PHE A C 1
ATOM 1105 O O . PHE A 1 137 ? 3.132 4.470 -33.610 1.00 90.81 137 PHE A O 1
ATOM 1112 N N . 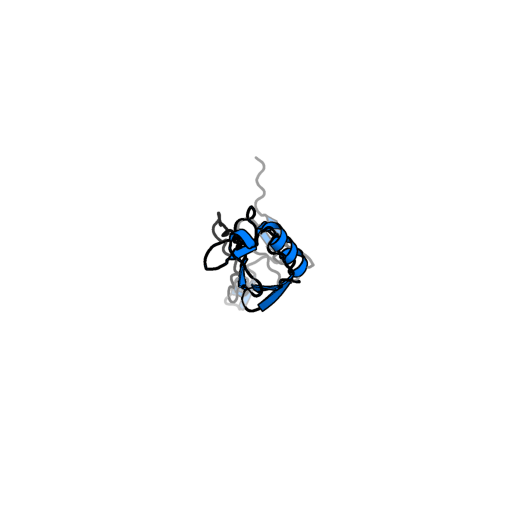ASP A 1 138 ? 3.115 5.052 -31.449 1.00 91.94 138 ASP A N 1
ATOM 1113 C CA . ASP A 1 138 ? 3.345 6.491 -31.599 1.00 91.94 138 ASP A CA 1
ATOM 1114 C C . ASP A 1 138 ? 4.783 6.917 -31.274 1.00 91.94 138 ASP A C 1
ATOM 1116 O O . ASP A 1 138 ? 5.190 8.044 -31.569 1.00 91.94 138 ASP A O 1
ATOM 1120 N N . ARG A 1 139 ? 5.563 6.032 -30.642 1.00 92.25 139 ARG A N 1
ATOM 1121 C CA . ARG A 1 139 ? 6.859 6.392 -30.061 1.00 92.25 139 ARG A CA 1
ATOM 1122 C C . ARG A 1 139 ? 7.852 5.244 -29.961 1.00 92.25 139 ARG A C 1
ATOM 1124 O O . ARG A 1 139 ? 7.485 4.081 -29.824 1.00 92.25 139 ARG A O 1
ATOM 1131 N N . HIS A 1 140 ? 9.132 5.591 -29.923 1.00 93.69 140 HIS A N 1
ATOM 1132 C CA . HIS A 1 140 ? 10.197 4.726 -29.431 1.00 93.69 140 HIS A CA 1
ATOM 1133 C C . HIS A 1 140 ? 10.599 5.137 -28.028 1.00 93.69 140 HIS A C 1
ATOM 1135 O O . HIS A 1 140 ? 10.899 6.301 -27.794 1.00 93.69 140 HIS A O 1
ATOM 1141 N N . TYR A 1 141 ? 10.640 4.175 -27.112 1.00 94.50 141 TYR A N 1
ATOM 1142 C CA . TYR A 1 141 ? 10.930 4.409 -25.702 1.00 94.50 141 TYR A CA 1
ATOM 1143 C C . TYR A 1 141 ? 12.105 3.556 -25.223 1.00 94.50 141 TYR A C 1
ATOM 1145 O O . TYR A 1 141 ? 12.082 2.330 -25.336 1.00 94.50 141 TYR A O 1
ATOM 1153 N N . CYS A 1 142 ? 13.129 4.178 -24.649 1.00 94.44 142 CYS A N 1
ATOM 1154 C CA . CYS A 1 142 ? 14.209 3.461 -23.987 1.00 94.44 142 CYS A CA 1
ATOM 1155 C C . CYS A 1 142 ? 13.819 3.126 -22.543 1.00 94.44 142 CYS A C 1
ATOM 1157 O O . CYS A 1 142 ? 13.632 4.009 -21.714 1.00 94.44 142 CYS A O 1
ATOM 1159 N N . GLY A 1 143 ? 13.773 1.836 -22.204 1.00 91.38 143 GLY A N 1
ATOM 1160 C CA . GLY A 1 143 ? 13.469 1.395 -20.838 1.00 91.38 143 GLY A CA 1
ATOM 1161 C C . GLY A 1 143 ? 14.578 1.639 -19.806 1.00 91.38 143 GLY A C 1
ATOM 1162 O O . GLY A 1 143 ? 14.329 1.393 -18.630 1.00 91.38 143 GLY A O 1
ATOM 1163 N N . LYS A 1 144 ? 15.780 2.064 -20.230 1.00 92.94 144 LYS A N 1
ATOM 1164 C CA . LYS A 1 144 ? 16.942 2.294 -19.352 1.00 92.94 144 LYS A CA 1
ATOM 1165 C C . LYS A 1 144 ? 17.096 3.768 -18.968 1.00 92.94 144 LYS A C 1
ATOM 1167 O O . LYS A 1 144 ? 17.128 4.067 -17.784 1.00 92.94 144 LYS A O 1
ATOM 1172 N N . CYS A 1 145 ? 17.157 4.667 -19.952 1.00 93.88 145 CYS A N 1
ATOM 1173 C CA . CYS A 1 145 ? 17.323 6.112 -19.736 1.00 93.88 145 CYS A CA 1
ATOM 1174 C C . CYS A 1 145 ? 16.027 6.923 -19.902 1.00 93.88 145 CYS A C 1
ATOM 1176 O O . CYS A 1 145 ? 16.062 8.147 -19.875 1.00 93.88 145 CYS A O 1
ATOM 1178 N N . CYS A 1 146 ? 14.888 6.264 -20.135 1.00 93.62 146 CYS A N 1
ATOM 1179 C CA . CYS A 1 146 ? 13.586 6.902 -20.360 1.00 93.62 146 CYS A CA 1
ATOM 1180 C C . CYS A 1 146 ? 13.505 7.817 -21.603 1.00 93.62 146 CYS A C 1
ATOM 1182 O O . CYS A 1 146 ? 12.498 8.503 -21.795 1.00 93.62 146 CYS A O 1
ATOM 1184 N N . LEU A 1 147 ? 14.518 7.806 -22.480 1.00 92.44 147 LEU A N 1
ATOM 1185 C CA . LEU A 1 147 ? 14.521 8.583 -2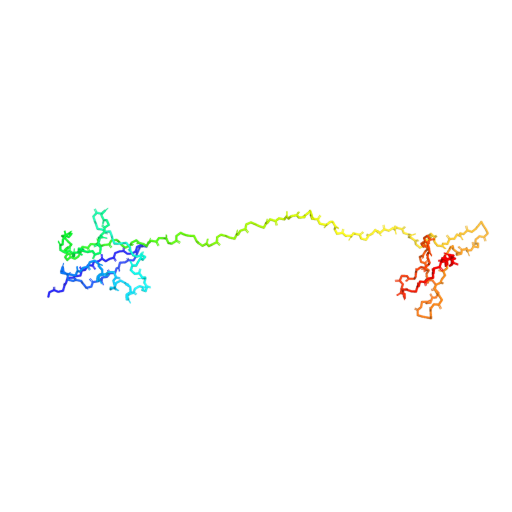3.720 1.00 92.44 147 LEU A CA 1
ATOM 1186 C C . LEU A 1 147 ? 13.353 8.173 -24.621 1.00 92.44 147 LEU A C 1
ATOM 1188 O O . LEU A 1 147 ? 13.152 6.985 -24.891 1.00 92.44 147 LEU A O 1
ATOM 1192 N N . THR A 1 148 ? 12.613 9.165 -25.112 1.00 93.44 148 THR A N 1
ATOM 1193 C CA . THR A 1 148 ? 11.426 8.954 -25.941 1.00 93.44 148 THR A CA 1
ATOM 1194 C C . THR A 1 148 ? 11.531 9.738 -27.244 1.00 93.44 148 THR A C 1
ATOM 1196 O O . THR A 1 148 ? 11.766 10.941 -27.219 1.00 93.44 148 THR A O 1
ATOM 1199 N N . TYR A 1 149 ? 11.315 9.066 -28.374 1.00 91.56 149 TYR A N 1
ATOM 1200 C CA . TYR A 1 149 ? 11.130 9.692 -29.685 1.00 91.56 149 TYR A CA 1
ATOM 1201 C C . TYR A 1 149 ? 9.693 9.475 -30.146 1.00 91.56 149 TYR A C 1
ATOM 1203 O O . TYR A 1 149 ? 9.269 8.327 -30.231 1.00 91.56 149 TYR A O 1
ATOM 1211 N N . CYS A 1 150 ? 8.961 10.533 -30.476 1.00 89.81 150 CYS A N 1
ATOM 1212 C CA . CYS A 1 150 ? 7.619 10.443 -31.059 1.00 89.81 150 CYS A CA 1
ATOM 1213 C C . CYS A 1 150 ? 7.700 10.642 -32.579 1.00 89.81 150 CYS A C 1
ATOM 1215 O O . CYS A 1 150 ? 8.496 11.459 -33.039 1.00 89.81 150 CYS A O 1
ATOM 1217 N N . PHE A 1 151 ? 6.910 9.897 -33.357 1.00 82.06 151 PHE A N 1
ATOM 1218 C CA . PHE A 1 151 ? 6.965 9.967 -34.828 1.00 82.06 151 PHE A CA 1
ATOM 1219 C C . PHE A 1 151 ? 5.953 10.907 -35.457 1.00 82.06 151 PHE A C 1
ATOM 1221 O O . PHE A 1 151 ? 6.248 11.516 -36.480 1.00 82.06 151 PHE A O 1
ATOM 1228 N N . ASN A 1 152 ? 4.788 11.045 -34.836 1.00 72.25 152 ASN A N 1
ATOM 1229 C CA . ASN A 1 152 ? 3.754 11.937 -35.326 1.00 72.25 152 ASN A CA 1
ATOM 1230 C C . ASN A 1 152 ? 3.882 13.252 -34.562 1.00 72.25 152 ASN A C 1
ATOM 1232 O O . ASN A 1 152 ? 3.499 13.337 -33.394 1.00 72.25 152 ASN A O 1
ATOM 1236 N N . LYS A 1 153 ? 4.439 14.274 -35.215 1.00 62.78 153 LYS A N 1
ATOM 1237 C CA . LYS A 1 153 ? 4.052 15.643 -34.874 1.00 62.78 153 LYS A CA 1
ATOM 1238 C C . LYS A 1 153 ? 2.596 15.787 -35.331 1.00 62.78 153 LYS A C 1
ATOM 1240 O O . LYS A 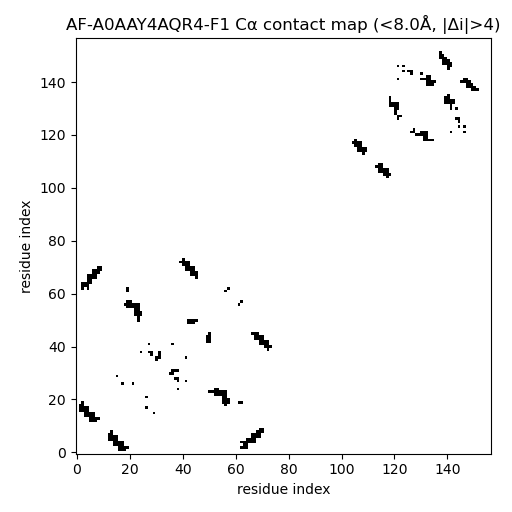1 153 ? 2.317 15.379 -36.458 1.00 62.78 153 LYS A O 1
ATOM 1245 N N . PRO A 1 154 ? 1.664 16.285 -34.505 1.00 63.25 154 PRO A N 1
ATOM 1246 C CA . PRO A 1 154 ? 0.419 16.778 -35.069 1.00 63.25 154 PRO A CA 1
ATOM 1247 C C . PRO A 1 154 ? 0.798 17.868 -36.076 1.00 63.25 154 PRO A C 1
ATOM 1249 O O . PRO A 1 154 ? 1.578 18.763 -35.749 1.00 63.25 154 PRO A O 1
ATOM 1252 N N . GLU A 1 155 ? 0.333 17.738 -37.315 1.00 65.62 155 GLU A N 1
ATOM 1253 C CA . GLU A 1 155 ? 0.292 18.878 -38.224 1.00 65.62 155 GLU A CA 1
ATOM 1254 C C . GLU A 1 155 ? -0.564 19.938 -37.523 1.00 65.62 155 GLU A C 1
ATOM 1256 O O . GLU A 1 155 ? -1.720 19.672 -37.190 1.00 65.62 155 GLU A O 1
ATOM 1261 N N . GLU A 1 156 ? 0.033 21.082 -37.188 1.00 62.88 156 GLU A N 1
ATOM 1262 C CA . GLU A 1 156 ? -0.721 22.249 -36.736 1.00 62.88 156 GLU A CA 1
ATOM 1263 C C . GLU A 1 156 ? -1.589 22.707 -37.916 1.00 62.88 156 GLU A C 1
ATOM 1265 O O . GLU A 1 156 ? -1.086 23.328 -38.849 1.00 62.88 156 GLU A O 1
ATOM 1270 N N . ASN A 1 157 ? -2.871 22.337 -37.891 1.00 49.19 157 ASN A N 1
ATOM 1271 C CA . ASN A 1 157 ? -3.948 22.922 -38.690 1.00 49.19 157 ASN A CA 1
ATOM 1272 C C . ASN A 1 157 ? -5.043 23.404 -37.740 1.00 49.19 157 ASN A C 1
ATOM 1274 O O . ASN A 1 157 ? -5.436 22.606 -36.855 1.00 49.19 157 ASN A O 1
#

Mean predicted aligned error: 15.63 Å

Secondary structure (DSSP, 8-state):
---EEEEEETTEEEEEE--TT-BHHHHHHHHHHHH---GGGEEEEETTEEPPTTSBTGGGT--TT-EEEEEE-------PPPPPP--SPPPPPP-----TTGGGGGEEE-TTS-EEE-SPBP-STTS-TT-BPEE-SSEEE-TTT--EEES-PPP--

Organism: NCBI:txid299321

Sequence (157 aa):
AETCAVVYFYILTWCLQVEPSDTIENVKAKIQDKEGIPPDQQRLIFAGKQLEDGRTLSDYNIQKESTLHLVLRLRGGAKKRKKKSYTTPKKNKHKRKKVKLSVLKYYKVDENGKIHRLRRECPADECGAGVFMASHFDRHYCGKCCLTYCFNKPEEN